Protein AF-K9H1N1-F1 (afdb_monomer_lite)

Radius of gyration: 25.7 Å; chains: 1; bounding box: 72×31×71 Å

Organism: NCBI:txid1238182

Structure (mmCIF, N/CA/C/O backbone):
data_AF-K9H1N1-F1
#
_entry.id   AF-K9H1N1-F1
#
loop_
_atom_site.group_PDB
_atom_site.id
_atom_site.type_symbol
_atom_site.label_atom_id
_atom_site.label_alt_id
_atom_site.label_comp_id
_atom_site.label_asym_id
_atom_site.label_entity_id
_atom_site.label_seq_id
_atom_site.pdbx_PDB_ins_code
_atom_site.Cartn_x
_atom_site.Cartn_y
_atom_site.Cartn_z
_atom_site.occupancy
_atom_site.B_iso_or_equiv
_atom_site.auth_seq_id
_atom_site.auth_comp_id
_atom_site.auth_asym_id
_atom_site.auth_atom_id
_atom_site.pdbx_PDB_model_num
ATOM 1 N N . MET A 1 1 ? 52.546 -8.420 -27.599 1.00 40.28 1 MET A N 1
ATOM 2 C CA . MET A 1 1 ? 53.844 -8.562 -26.906 1.00 40.28 1 MET A CA 1
ATOM 3 C C . MET A 1 1 ? 53.788 -7.736 -25.622 1.00 40.28 1 MET A C 1
ATOM 5 O O . MET A 1 1 ? 53.403 -6.580 -25.682 1.00 40.28 1 MET A O 1
ATOM 9 N N . THR A 1 2 ? 54.044 -8.402 -24.493 1.00 49.50 2 THR A N 1
ATOM 10 C CA . THR A 1 2 ? 54.150 -7.969 -23.073 1.00 49.50 2 THR A CA 1
ATOM 11 C C . THR A 1 2 ? 55.017 -6.708 -22.845 1.00 49.50 2 THR A C 1
ATOM 13 O O . THR A 1 2 ? 55.844 -6.460 -23.721 1.00 49.50 2 THR A O 1
ATOM 16 N N . PRO A 1 3 ? 54.938 -5.958 -21.701 1.00 57.91 3 PRO A N 1
ATOM 17 C CA . PRO A 1 3 ? 55.010 -6.537 -20.343 1.00 57.91 3 PRO A CA 1
ATOM 18 C C . PRO A 1 3 ? 54.302 -5.853 -19.132 1.00 57.91 3 PRO A C 1
ATOM 20 O O . PRO A 1 3 ? 54.060 -4.656 -19.097 1.00 57.91 3 PRO A O 1
ATOM 23 N N . PHE A 1 4 ? 54.056 -6.702 -18.116 1.00 53.97 4 PHE A N 1
ATOM 24 C CA . PHE A 1 4 ? 54.303 -6.566 -16.660 1.00 53.97 4 PHE A CA 1
ATOM 25 C C . PHE A 1 4 ? 53.751 -5.355 -15.865 1.00 53.97 4 PHE A C 1
ATOM 27 O O . PHE A 1 4 ? 54.141 -4.215 -16.066 1.00 53.97 4 PHE A O 1
ATOM 34 N N . LEU A 1 5 ? 52.821 -5.575 -14.922 1.00 54.62 5 LEU A N 1
ATOM 35 C CA . LEU A 1 5 ? 53.050 -5.903 -13.491 1.00 54.62 5 LEU A CA 1
ATOM 36 C C . LEU A 1 5 ? 53.795 -4.820 -12.686 1.00 54.62 5 LEU A C 1
ATOM 38 O O . LEU A 1 5 ? 55.020 -4.762 -12.715 1.00 54.62 5 LEU A O 1
ATOM 42 N N . ARG A 1 6 ? 53.068 -4.098 -11.820 1.00 56.97 6 ARG A N 1
ATOM 43 C CA . ARG A 1 6 ? 53.575 -3.678 -10.500 1.00 56.97 6 ARG A CA 1
ATOM 44 C C . ARG A 1 6 ? 52.429 -3.438 -9.512 1.00 56.97 6 ARG A C 1
ATOM 46 O O . ARG A 1 6 ? 51.691 -2.465 -9.597 1.00 56.97 6 ARG A O 1
ATOM 53 N N . ARG A 1 7 ? 52.300 -4.384 -8.578 1.00 55.34 7 ARG A N 1
ATOM 54 C CA . ARG A 1 7 ? 51.540 -4.276 -7.327 1.00 55.34 7 ARG A CA 1
ATOM 55 C C . ARG A 1 7 ? 52.170 -3.190 -6.449 1.00 55.34 7 ARG A C 1
ATOM 57 O O . ARG A 1 7 ? 53.384 -3.212 -6.266 1.00 55.34 7 ARG A O 1
ATOM 64 N N . LEU A 1 8 ? 51.353 -2.341 -5.830 1.00 65.00 8 LEU A N 1
ATOM 65 C CA . LEU A 1 8 ? 51.726 -1.608 -4.619 1.00 65.00 8 LEU A CA 1
ATOM 66 C C . LEU A 1 8 ? 50.719 -1.954 -3.521 1.00 65.00 8 LEU A C 1
ATOM 68 O O . LEU A 1 8 ? 49.631 -1.390 -3.423 1.00 65.00 8 LEU A O 1
ATOM 72 N N . LEU A 1 9 ? 51.106 -2.957 -2.735 1.00 58.84 9 LEU A N 1
ATOM 73 C CA . LEU A 1 9 ? 50.546 -3.265 -1.426 1.00 58.84 9 LEU A CA 1
ATOM 74 C C . LEU A 1 9 ? 50.708 -2.028 -0.542 1.00 58.84 9 LEU A C 1
ATOM 76 O O . LEU A 1 9 ? 51.829 -1.570 -0.331 1.00 58.84 9 LEU A O 1
ATOM 80 N N . HIS A 1 10 ? 49.596 -1.484 -0.059 1.00 51.88 10 HIS A N 1
ATOM 81 C CA . HIS A 1 10 ? 49.618 -0.426 0.942 1.00 51.88 10 HIS A CA 1
ATOM 82 C C . HIS A 1 10 ? 49.584 -1.069 2.337 1.00 51.88 10 HIS A C 1
ATOM 84 O O . HIS A 1 10 ? 48.811 -2.009 2.548 1.00 51.88 10 HIS A O 1
ATOM 90 N N . PRO A 1 11 ? 50.431 -0.614 3.274 1.00 54.16 11 PRO A N 1
ATOM 91 C CA . PRO A 1 11 ? 50.476 -1.137 4.632 1.00 54.16 11 PRO A CA 1
ATOM 92 C C . PRO A 1 11 ? 49.216 -0.741 5.411 1.00 54.16 11 PRO A C 1
ATOM 94 O O . PRO A 1 11 ? 48.815 0.420 5.420 1.00 54.16 11 PRO A O 1
ATOM 97 N N . VAL A 1 12 ? 48.618 -1.727 6.079 1.00 53.66 12 VAL A N 1
ATOM 98 C CA . VAL A 1 12 ? 47.544 -1.563 7.064 1.00 53.66 12 VAL A CA 1
ATOM 99 C C . VAL A 1 12 ? 48.170 -1.067 8.373 1.00 53.66 12 VAL A C 1
ATOM 101 O O . VAL A 1 12 ? 48.985 -1.796 8.947 1.00 53.66 12 VAL A O 1
ATOM 104 N N . PRO A 1 13 ? 47.828 0.128 8.885 1.00 60.12 13 PRO A N 1
ATOM 105 C CA . PRO A 1 13 ? 48.221 0.515 10.230 1.00 60.12 13 PRO A CA 1
ATOM 106 C C . PRO A 1 13 ? 47.310 -0.178 11.251 1.00 60.12 13 PRO A C 1
ATOM 108 O O . PRO A 1 13 ? 46.146 0.178 11.427 1.00 60.12 13 PRO A O 1
ATOM 111 N N . ALA A 1 14 ? 47.863 -1.183 11.929 1.00 54.75 14 ALA A N 1
ATOM 112 C CA . ALA A 1 14 ? 47.310 -1.744 13.151 1.00 54.75 14 ALA A CA 1
ATOM 113 C C . ALA A 1 14 ? 47.538 -0.750 14.303 1.00 54.75 14 ALA A C 1
ATOM 115 O O . ALA A 1 14 ? 48.644 -0.646 14.829 1.00 54.75 14 ALA A O 1
ATOM 116 N N . ALA A 1 15 ? 46.497 -0.009 14.683 1.00 53.25 15 ALA A N 1
ATOM 117 C CA . ALA A 1 15 ? 46.495 0.806 15.892 1.00 53.25 15 ALA A CA 1
ATOM 118 C C . ALA A 1 15 ? 45.766 0.043 17.006 1.00 53.25 15 ALA A C 1
ATOM 120 O O . ALA A 1 15 ? 44.540 0.035 17.089 1.00 53.25 15 ALA A O 1
ATOM 121 N N . ALA A 1 16 ? 46.552 -0.630 17.842 1.00 52.62 16 ALA A N 1
ATOM 122 C CA . ALA A 1 16 ? 46.142 -1.121 19.148 1.00 52.62 16 ALA A CA 1
ATOM 123 C C . ALA A 1 16 ? 46.386 -0.017 20.186 1.00 52.62 16 ALA A C 1
ATOM 125 O O . ALA A 1 16 ? 47.517 0.443 20.305 1.00 52.62 16 ALA A O 1
ATOM 126 N N . ALA A 1 17 ? 45.348 0.394 20.916 1.00 52.66 17 ALA A N 1
ATOM 127 C CA . ALA A 1 17 ? 45.393 1.161 22.170 1.00 52.66 17 ALA A CA 1
ATOM 128 C C . ALA A 1 17 ? 43.937 1.504 22.541 1.00 52.66 17 ALA A C 1
ATOM 130 O O . ALA A 1 17 ? 43.168 1.878 21.668 1.00 52.66 17 ALA A O 1
ATOM 131 N N . THR A 1 18 ? 43.427 1.420 23.762 1.00 54.38 18 THR A N 1
ATOM 132 C CA . THR A 1 18 ? 43.962 1.073 25.080 1.00 54.38 18 THR A CA 1
ATOM 133 C C . THR A 1 18 ? 42.722 0.942 25.964 1.00 54.38 18 THR A C 1
ATOM 135 O O . THR A 1 18 ? 41.847 1.806 25.933 1.00 54.38 18 THR A O 1
ATOM 138 N N . VAL A 1 19 ? 42.639 -0.132 26.744 1.00 53.28 19 VAL A N 1
ATOM 139 C CA . VAL A 1 19 ? 41.635 -0.301 27.798 1.00 53.28 19 VAL A CA 1
ATOM 140 C C . VAL A 1 19 ? 42.008 0.634 28.948 1.00 53.28 19 VAL A C 1
ATOM 142 O O . VAL A 1 19 ? 43.059 0.462 29.557 1.00 53.28 19 VAL A O 1
ATOM 145 N N . ALA A 1 20 ? 41.155 1.610 29.249 1.00 50.22 20 ALA A N 1
ATOM 146 C CA . ALA A 1 20 ? 41.233 2.408 30.470 1.00 50.22 20 ALA A CA 1
ATOM 147 C C . ALA A 1 20 ? 39.811 2.710 30.968 1.00 50.22 20 ALA A C 1
ATOM 149 O O . ALA A 1 20 ? 39.262 3.786 30.746 1.00 50.22 20 ALA A O 1
ATOM 150 N N . ALA A 1 21 ? 39.195 1.722 31.619 1.00 48.12 21 ALA A N 1
ATOM 151 C CA . ALA A 1 21 ? 37.970 1.918 32.383 1.00 48.12 21 ALA A CA 1
ATOM 152 C C . ALA A 1 21 ? 38.341 2.542 33.737 1.00 48.12 21 ALA A C 1
ATOM 154 O O . ALA A 1 21 ? 38.767 1.850 34.661 1.00 48.12 21 ALA A O 1
ATOM 155 N N . VAL A 1 22 ? 38.225 3.866 33.833 1.00 54.84 22 VAL A N 1
ATOM 156 C CA . VAL A 1 22 ? 38.348 4.593 35.098 1.00 54.84 22 VAL A CA 1
ATOM 157 C C . VAL A 1 22 ? 37.018 4.484 35.839 1.00 54.84 22 VAL A C 1
ATOM 159 O O . VAL A 1 22 ? 36.023 5.100 35.466 1.00 54.84 22 VAL A O 1
ATOM 162 N N . LEU A 1 23 ? 37.020 3.683 36.903 1.00 50.44 23 LEU A N 1
ATOM 163 C CA . LEU A 1 23 ? 36.036 3.724 37.979 1.00 50.44 23 LEU A CA 1
ATOM 164 C C . LEU A 1 23 ? 36.160 5.070 38.706 1.00 50.44 23 LEU A C 1
ATOM 166 O O . LEU A 1 23 ? 37.084 5.266 39.493 1.00 50.44 23 LEU A O 1
ATOM 170 N N . ALA A 1 24 ? 35.226 5.983 38.455 1.00 51.28 24 ALA A N 1
ATOM 171 C CA . ALA A 1 24 ? 35.028 7.176 39.269 1.00 51.28 24 ALA A CA 1
ATOM 172 C C . ALA A 1 24 ? 33.676 7.072 39.982 1.00 51.28 24 ALA A C 1
ATOM 174 O O . ALA A 1 24 ? 32.618 7.360 39.428 1.00 51.28 24 ALA A O 1
ATOM 175 N N . LEU A 1 25 ? 33.748 6.615 41.230 1.00 51.41 25 LEU A N 1
ATOM 176 C CA . LEU A 1 25 ? 32.696 6.712 42.231 1.00 51.41 25 LEU A CA 1
ATOM 177 C C . LEU A 1 25 ? 32.596 8.189 42.649 1.00 51.41 25 LEU A C 1
ATOM 179 O O . LEU A 1 25 ? 33.538 8.731 43.226 1.00 51.41 25 LEU A O 1
ATOM 183 N N . GLY A 1 26 ? 31.479 8.847 42.347 1.00 44.75 26 GLY A N 1
ATOM 184 C CA . GLY A 1 26 ? 31.242 10.243 42.713 1.00 44.75 26 GLY A CA 1
ATOM 185 C C . GLY A 1 26 ? 29.751 10.524 42.825 1.00 44.75 26 GLY A C 1
ATOM 186 O O . GLY A 1 26 ? 29.032 10.512 41.833 1.00 44.75 26 GLY A O 1
ATOM 187 N N . ALA A 1 27 ? 29.296 10.726 44.058 1.00 50.91 27 ALA A N 1
ATOM 188 C CA . ALA A 1 27 ? 27.917 10.987 44.431 1.00 50.91 27 ALA A CA 1
ATOM 189 C C . ALA A 1 27 ? 27.392 12.318 43.863 1.00 50.91 27 ALA A C 1
ATOM 191 O O . ALA A 1 27 ? 27.994 13.367 44.084 1.00 50.91 27 ALA A O 1
ATOM 192 N N . ALA A 1 28 ? 26.224 12.277 43.219 1.00 45.12 28 ALA A N 1
ATOM 193 C CA . ALA A 1 28 ? 25.400 13.450 42.944 1.00 45.12 28 ALA A CA 1
ATOM 194 C C . ALA A 1 28 ? 23.916 13.048 42.861 1.00 45.12 28 ALA A C 1
ATOM 196 O O . ALA A 1 28 ? 23.510 12.413 41.899 1.00 45.12 28 ALA A O 1
ATOM 197 N N . GLY A 1 29 ? 23.150 13.436 43.891 1.00 39.31 29 GLY A N 1
ATOM 198 C CA . GLY A 1 29 ? 21.724 13.798 43.853 1.00 39.31 29 GLY A CA 1
ATOM 199 C C . GLY A 1 29 ? 20.677 12.731 43.480 1.00 39.31 29 GLY A C 1
ATOM 200 O O . GLY A 1 29 ? 20.756 12.139 42.408 1.00 39.31 29 GLY A O 1
ATOM 201 N N . PRO A 1 30 ? 19.602 12.551 44.277 1.00 43.75 30 PRO A N 1
ATOM 202 C CA . PRO A 1 30 ? 18.409 11.879 43.787 1.00 43.75 30 PRO A CA 1
ATOM 203 C C . PRO A 1 30 ? 17.726 12.819 42.789 1.00 43.75 30 PRO A C 1
ATOM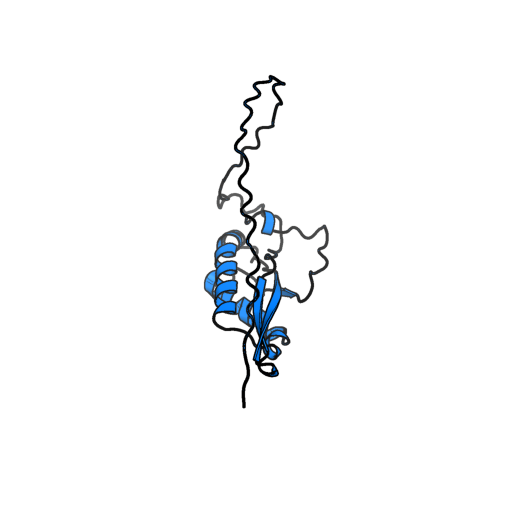 205 O O . PRO A 1 30 ? 17.005 13.742 43.163 1.00 43.75 30 PRO A O 1
ATOM 208 N N . VAL A 1 31 ? 17.986 12.618 41.501 1.00 43.75 31 VAL A N 1
ATOM 209 C CA . VAL A 1 31 ? 17.123 13.160 40.458 1.00 43.75 31 VAL A CA 1
ATOM 210 C C . VAL A 1 31 ? 15.887 12.274 40.436 1.00 43.75 31 VAL A C 1
ATOM 212 O O . VAL A 1 31 ? 15.959 11.097 40.089 1.00 43.75 31 VAL A O 1
ATOM 215 N N . ALA A 1 32 ? 14.759 12.851 40.843 1.00 49.00 32 ALA A N 1
ATOM 216 C CA . ALA A 1 32 ? 13.437 12.340 40.535 1.00 49.00 32 ALA A CA 1
ATOM 217 C C . ALA A 1 32 ? 13.292 12.284 39.005 1.00 49.00 32 ALA A C 1
ATOM 219 O O . ALA A 1 32 ? 12.932 13.270 38.364 1.00 49.00 32 ALA A O 1
ATOM 220 N N . ALA A 1 33 ? 13.642 11.144 38.416 1.00 40.38 33 ALA A N 1
ATOM 221 C CA . ALA A 1 33 ? 13.239 10.796 37.068 1.00 40.38 33 ALA A CA 1
ATOM 222 C C . ALA A 1 33 ? 11.870 10.133 37.189 1.00 40.38 33 ALA A C 1
ATOM 224 O O . ALA A 1 33 ? 11.722 9.093 37.828 1.00 40.38 33 ALA A O 1
ATOM 225 N N . ALA A 1 34 ? 10.881 10.837 36.649 1.00 36.78 34 ALA A N 1
ATOM 226 C CA . ALA A 1 34 ? 9.480 10.489 36.659 1.00 36.78 34 ALA A CA 1
ATOM 227 C C . ALA A 1 34 ? 9.237 9.032 36.252 1.00 36.78 34 ALA A C 1
ATOM 229 O O . ALA A 1 34 ? 9.855 8.506 35.324 1.00 36.78 34 ALA A O 1
ATOM 230 N N . GLU A 1 35 ? 8.284 8.428 36.952 1.00 38.12 35 GLU A N 1
ATOM 231 C CA . GLU A 1 35 ? 7.619 7.181 36.612 1.00 38.12 35 GLU A CA 1
ATOM 232 C C . GLU A 1 35 ? 6.999 7.301 35.211 1.00 38.12 35 GLU A C 1
ATOM 234 O O . GLU A 1 35 ? 5.862 7.723 35.033 1.00 38.12 35 GLU A O 1
ATOM 239 N N . GLY A 1 36 ? 7.774 6.958 34.187 1.00 32.75 36 GLY A N 1
ATOM 240 C CA . GLY A 1 36 ? 7.278 6.685 32.846 1.00 32.75 36 GLY A CA 1
ATOM 241 C C . GLY A 1 36 ? 6.998 5.198 32.733 1.00 32.75 36 GLY A C 1
ATOM 242 O O . GLY A 1 36 ? 7.758 4.477 32.091 1.00 32.75 36 GLY A O 1
ATOM 243 N N . GLY A 1 37 ? 5.957 4.732 33.424 1.00 33.16 37 GLY A N 1
ATOM 244 C CA . GLY A 1 37 ? 5.437 3.380 33.274 1.00 33.16 37 GLY A CA 1
ATOM 245 C C . GLY A 1 37 ? 4.992 3.171 31.832 1.00 33.16 37 GLY A C 1
ATOM 246 O O . GLY A 1 37 ? 3.888 3.554 31.456 1.00 33.16 37 GLY A O 1
ATOM 247 N N . GLY A 1 38 ? 5.870 2.581 31.022 1.00 34.72 38 GLY A N 1
ATOM 248 C CA . GLY A 1 38 ? 5.528 2.028 29.721 1.00 34.72 38 GLY A CA 1
ATOM 249 C C . GLY A 1 38 ? 4.606 0.839 29.934 1.00 34.72 38 GLY A C 1
ATOM 250 O O . GLY A 1 38 ? 5.057 -0.300 30.024 1.00 34.72 38 GLY A O 1
ATOM 251 N N . SER A 1 39 ? 3.315 1.122 30.078 1.00 36.19 39 SER A N 1
ATOM 252 C CA . SER A 1 39 ? 2.272 0.119 29.961 1.00 36.19 39 SER A CA 1
ATOM 253 C C . SER A 1 39 ? 2.286 -0.371 28.517 1.00 36.19 39 SER A C 1
ATOM 255 O O . SER A 1 39 ? 1.774 0.300 27.626 1.00 36.19 39 SER A O 1
ATOM 257 N N . SER A 1 40 ? 2.878 -1.542 28.276 1.00 43.19 40 SER A N 1
ATOM 258 C CA . SER A 1 40 ? 2.569 -2.358 27.101 1.00 43.19 40 SER A CA 1
ATOM 259 C C . SER A 1 40 ? 1.180 -2.981 27.306 1.00 43.19 40 SER A C 1
ATOM 261 O O . SER A 1 40 ? 1.030 -4.193 27.464 1.00 43.19 40 SER A O 1
ATOM 263 N N . GLY A 1 41 ? 0.164 -2.132 27.430 1.00 43.03 41 GLY A N 1
ATOM 264 C CA . GLY A 1 41 ? -1.229 -2.542 27.431 1.00 43.03 41 GLY A CA 1
ATOM 265 C C . GLY A 1 41 ? -1.677 -2.577 25.984 1.00 43.03 41 GLY A C 1
ATOM 266 O O . GLY A 1 41 ? -1.966 -1.527 25.421 1.00 43.03 41 GLY A O 1
ATOM 267 N N . GLY A 1 42 ? -1.693 -3.763 25.373 1.00 49.16 42 GLY A N 1
ATOM 268 C CA . GLY A 1 42 ? -2.430 -3.943 24.126 1.00 49.16 42 GLY A CA 1
ATOM 269 C C . GLY A 1 42 ? -3.847 -3.418 24.342 1.00 49.16 42 GLY A C 1
ATOM 270 O O . GLY A 1 42 ? -4.460 -3.759 25.353 1.00 49.16 42 GLY A O 1
ATOM 271 N N . MET A 1 43 ? -4.310 -2.535 23.456 1.00 54.94 43 MET A N 1
ATOM 272 C CA . MET A 1 43 ? -5.623 -1.907 23.584 1.00 54.94 43 MET A CA 1
ATOM 273 C C . MET A 1 43 ? -6.691 -2.974 23.792 1.00 54.94 43 MET A C 1
ATOM 275 O O . MET A 1 43 ? -6.860 -3.865 22.959 1.00 54.94 43 MET A O 1
ATOM 279 N N . ASP A 1 44 ? -7.394 -2.898 24.919 1.00 55.47 44 ASP A N 1
ATOM 280 C CA . ASP A 1 44 ? -8.521 -3.781 25.156 1.00 55.47 44 ASP A CA 1
ATOM 281 C C . ASP A 1 44 ? -9.615 -3.409 24.148 1.00 55.47 44 ASP A C 1
ATOM 283 O O . ASP A 1 44 ? -9.858 -2.229 23.879 1.00 55.47 44 ASP A O 1
ATOM 287 N N . ARG A 1 45 ? -10.291 -4.401 23.556 1.00 55.34 45 ARG A N 1
ATOM 288 C CA . ARG A 1 45 ? -11.281 -4.155 22.482 1.00 55.34 45 ARG A CA 1
ATOM 289 C C . ARG A 1 45 ? -12.434 -3.230 22.920 1.00 55.34 45 ARG A C 1
ATOM 291 O O . ARG A 1 45 ? -13.191 -2.764 22.073 1.00 55.34 45 ARG A O 1
ATOM 298 N N . GLY A 1 46 ? -12.579 -2.988 24.226 1.00 51.59 46 GLY A N 1
ATOM 299 C CA . GLY A 1 46 ? -13.566 -2.092 24.828 1.00 51.59 46 GLY A CA 1
ATOM 300 C C . GLY A 1 46 ? -13.237 -0.593 24.755 1.00 51.59 46 GLY A C 1
ATOM 301 O O . GLY A 1 46 ? -14.172 0.200 24.702 1.00 51.59 46 GLY A O 1
ATOM 302 N N . ASP A 1 47 ? -11.963 -0.192 24.664 1.00 53.53 47 ASP A N 1
ATOM 303 C CA . ASP A 1 47 ? -11.538 1.230 24.699 1.00 53.53 47 ASP A CA 1
ATOM 304 C C . ASP A 1 47 ? -11.555 1.907 23.309 1.00 53.53 47 ASP A C 1
ATOM 306 O O . ASP A 1 47 ? -11.092 3.024 23.089 1.00 53.53 47 ASP A O 1
ATOM 310 N N . VAL A 1 48 ? -12.113 1.205 22.328 1.00 51.22 48 VAL A N 1
ATOM 311 C CA . VAL A 1 48 ? -11.982 1.483 20.895 1.00 51.22 48 VAL A CA 1
ATOM 312 C C . VAL A 1 48 ? -12.911 2.588 20.411 1.00 51.22 48 VAL A C 1
ATOM 314 O O . VAL A 1 48 ? -12.601 3.285 19.440 1.00 51.22 48 VAL A O 1
ATOM 317 N N . ALA A 1 49 ? -14.064 2.755 21.061 1.00 51.59 49 ALA A N 1
ATOM 318 C CA . ALA A 1 49 ? -15.046 3.767 20.671 1.00 51.59 49 ALA A CA 1
ATOM 319 C C . ALA A 1 49 ? -14.458 5.193 20.703 1.00 51.59 49 ALA A C 1
ATOM 321 O O . ALA A 1 49 ? -15.001 6.099 20.073 1.00 51.59 49 ALA A O 1
ATOM 322 N N . GLU A 1 50 ? -13.321 5.373 21.382 1.00 58.25 50 GLU A N 1
ATOM 323 C CA . GLU A 1 50 ? -12.603 6.634 21.527 1.00 58.25 50 GLU A CA 1
ATOM 324 C C . GLU A 1 50 ? -11.387 6.777 20.591 1.00 58.25 50 GLU A C 1
ATOM 326 O O . GLU A 1 50 ? -10.647 7.754 20.697 1.00 58.25 50 GLU A O 1
ATOM 331 N N . LEU A 1 51 ? -11.174 5.852 19.638 1.00 59.12 51 LEU A N 1
ATOM 332 C CA . LEU A 1 51 ? -10.117 5.965 18.623 1.00 59.12 51 LEU A CA 1
ATOM 333 C C . LEU A 1 51 ? -10.356 7.187 17.722 1.00 59.12 51 LEU A C 1
ATOM 335 O O . LEU A 1 51 ? -10.998 7.124 16.660 1.00 59.12 51 LEU A O 1
ATOM 339 N N . ALA A 1 52 ? -9.816 8.319 18.169 1.00 55.97 52 ALA A N 1
ATOM 340 C CA . ALA A 1 52 ? -9.776 9.567 17.442 1.00 55.97 52 ALA A CA 1
ATOM 341 C C . ALA A 1 52 ? -8.808 9.407 16.266 1.00 55.97 52 ALA A C 1
ATOM 343 O O . ALA A 1 52 ? -7.612 9.187 16.435 1.00 55.97 52 ALA A O 1
ATOM 344 N N . GLY A 1 53 ? -9.352 9.494 15.058 1.00 64.19 53 GLY A N 1
ATOM 345 C CA . GLY A 1 53 ? -8.586 9.491 13.824 1.00 64.19 53 GLY A CA 1
ATOM 346 C C . GLY A 1 53 ? -9.333 8.847 12.667 1.00 64.19 53 GLY A C 1
ATOM 347 O O . GLY A 1 53 ? -10.199 7.986 12.857 1.00 64.19 53 GLY A O 1
ATOM 348 N N . GLN A 1 54 ? -9.039 9.347 11.470 1.00 79.56 54 GLN A N 1
ATOM 349 C CA . GLN A 1 54 ? -9.745 8.989 10.234 1.00 79.56 54 GLN A CA 1
ATOM 350 C C . GLN A 1 54 ? -8.911 8.097 9.317 1.00 79.56 54 GLN A C 1
ATOM 352 O O . GLN A 1 54 ? -9.454 7.432 8.445 1.00 79.56 54 GLN A O 1
ATOM 357 N N . TYR A 1 55 ? -7.592 8.086 9.498 1.00 85.81 55 TYR A N 1
ATOM 358 C CA . TYR A 1 55 ? -6.690 7.344 8.634 1.00 85.81 55 TYR A CA 1
ATOM 359 C C . TYR A 1 55 ? -5.425 6.916 9.375 1.00 85.81 55 TYR A C 1
ATOM 361 O O . TYR A 1 55 ? -5.050 7.478 10.411 1.00 85.81 55 TYR A O 1
ATOM 369 N N . ILE A 1 56 ? -4.753 5.929 8.795 1.00 87.81 56 ILE A N 1
ATOM 370 C CA . ILE A 1 56 ? -3.448 5.422 9.193 1.00 87.81 56 ILE A CA 1
ATOM 371 C C . ILE A 1 56 ? -2.491 5.750 8.047 1.00 87.81 56 ILE A C 1
ATOM 373 O O . ILE A 1 56 ? -2.646 5.252 6.933 1.00 87.81 56 ILE A O 1
ATOM 377 N N . LEU A 1 57 ? -1.524 6.632 8.300 1.00 89.69 57 LEU A N 1
ATOM 378 C CA . LEU A 1 57 ? -0.426 6.866 7.366 1.00 89.69 57 LEU A CA 1
ATOM 379 C C . LEU A 1 57 ? 0.665 5.840 7.653 1.00 89.69 57 LEU A C 1
ATOM 381 O O . LEU A 1 57 ? 1.181 5.817 8.772 1.00 89.69 57 LEU A O 1
ATOM 385 N N . LEU A 1 58 ? 0.995 5.023 6.657 1.00 90.25 58 LEU A N 1
ATOM 386 C CA . LEU A 1 58 ? 2.107 4.086 6.749 1.00 90.25 58 LEU A CA 1
ATOM 387 C C . LEU A 1 58 ? 3.437 4.835 6.632 1.00 90.25 58 LEU A C 1
ATOM 389 O O . LEU A 1 58 ? 3.526 5.868 5.959 1.00 90.25 58 LEU A O 1
ATOM 393 N N . ASP A 1 59 ? 4.475 4.284 7.257 1.00 88.50 59 ASP A N 1
ATOM 394 C CA . ASP A 1 59 ? 5.838 4.742 7.011 1.00 88.50 59 ASP A CA 1
ATOM 395 C C . ASP A 1 59 ? 6.199 4.571 5.524 1.00 88.50 59 ASP A C 1
ATOM 397 O O . ASP A 1 59 ? 5.677 3.668 4.860 1.00 88.50 59 ASP A O 1
ATOM 401 N N . PRO A 1 60 ? 7.080 5.428 4.968 1.00 90.56 60 PRO A N 1
ATOM 402 C CA . PRO A 1 60 ? 7.445 5.346 3.561 1.00 90.56 60 PRO A CA 1
ATOM 403 C C . PRO A 1 60 ? 7.988 3.961 3.187 1.00 90.56 60 PRO A C 1
ATOM 405 O O . PRO A 1 60 ? 9.015 3.520 3.708 1.00 90.56 60 PRO A O 1
ATOM 408 N N . LEU A 1 61 ? 7.322 3.299 2.241 1.00 91.06 61 LEU A N 1
ATOM 409 C CA . LEU A 1 61 ? 7.718 1.984 1.746 1.00 91.06 61 LEU A CA 1
ATOM 410 C C . LEU A 1 61 ? 8.731 2.151 0.612 1.00 91.06 61 LEU A C 1
ATOM 412 O O . LEU A 1 61 ? 8.428 2.756 -0.415 1.00 91.06 61 LEU A O 1
ATOM 416 N N . TRP A 1 62 ? 9.932 1.602 0.777 1.00 92.38 62 TRP A N 1
ATOM 417 C CA . TRP A 1 62 ? 10.962 1.613 -0.263 1.00 92.38 62 TRP A CA 1
ATOM 418 C C . TRP A 1 62 ? 10.855 0.362 -1.129 1.00 92.38 62 TRP A C 1
ATOM 420 O O . TRP A 1 62 ? 11.279 -0.718 -0.720 1.00 92.38 62 TRP A O 1
ATOM 430 N N . ILE A 1 63 ? 10.310 0.510 -2.335 1.00 93.06 63 ILE A N 1
ATOM 431 C CA . ILE A 1 63 ? 10.045 -0.613 -3.240 1.00 93.06 63 ILE A CA 1
ATOM 432 C C . ILE A 1 63 ? 11.043 -0.669 -4.403 1.00 93.06 63 ILE A C 1
ATOM 434 O O . ILE A 1 63 ? 11.442 0.379 -4.925 1.00 93.06 63 ILE A O 1
ATOM 438 N N . PRO A 1 64 ? 11.454 -1.868 -4.849 1.00 95.88 64 PRO A N 1
ATOM 439 C CA . PRO A 1 64 ? 12.262 -2.015 -6.051 1.00 95.88 64 PRO A CA 1
ATOM 440 C C . PRO A 1 64 ? 11.417 -1.765 -7.307 1.00 95.88 64 PRO A C 1
ATOM 442 O O . PRO A 1 64 ? 10.326 -2.308 -7.465 1.00 95.88 64 PRO A O 1
ATOM 445 N N . ILE A 1 65 ? 11.952 -0.971 -8.231 1.00 95.62 65 ILE A N 1
ATOM 446 C CA . ILE A 1 65 ? 11.331 -0.659 -9.517 1.00 95.62 65 ILE A CA 1
ATOM 447 C C . ILE A 1 65 ? 12.309 -0.994 -10.640 1.00 95.62 65 ILE A C 1
ATOM 449 O O . ILE A 1 65 ? 13.467 -0.562 -10.638 1.00 95.62 65 ILE A O 1
ATOM 453 N N . GLU A 1 66 ? 11.845 -1.771 -11.613 1.00 97.44 66 GLU A N 1
ATOM 454 C CA . GLU A 1 66 ? 12.644 -2.216 -12.746 1.00 97.44 66 GLU A CA 1
ATOM 455 C C . GLU A 1 66 ? 12.599 -1.214 -13.903 1.00 97.44 66 GLU A C 1
ATOM 457 O O . GLU A 1 66 ? 11.555 -0.905 -14.485 1.00 97.44 66 GLU A O 1
ATOM 462 N N . ASP A 1 67 ? 13.777 -0.730 -14.284 1.00 95.75 67 ASP A N 1
ATOM 463 C CA . ASP A 1 67 ? 14.003 -0.021 -15.533 1.00 95.75 67 ASP A CA 1
ATOM 464 C C . ASP A 1 67 ? 14.439 -1.032 -16.599 1.00 95.75 67 ASP A C 1
ATOM 466 O O . ASP A 1 67 ? 15.629 -1.319 -16.780 1.00 95.75 67 ASP A O 1
ATOM 470 N N . VAL A 1 68 ? 13.448 -1.586 -17.301 1.00 94.62 68 VAL A N 1
ATOM 471 C CA . VAL A 1 68 ? 13.646 -2.586 -18.361 1.00 94.62 68 VAL A CA 1
ATOM 472 C C . VAL A 1 68 ? 14.523 -2.035 -19.491 1.00 94.62 68 VAL A C 1
ATOM 474 O O . VAL A 1 68 ? 15.357 -2.761 -20.031 1.00 94.62 68 VAL A O 1
ATOM 477 N N . ALA A 1 69 ? 14.398 -0.743 -19.816 1.00 93.75 69 ALA A N 1
ATOM 478 C CA . ALA A 1 69 ? 1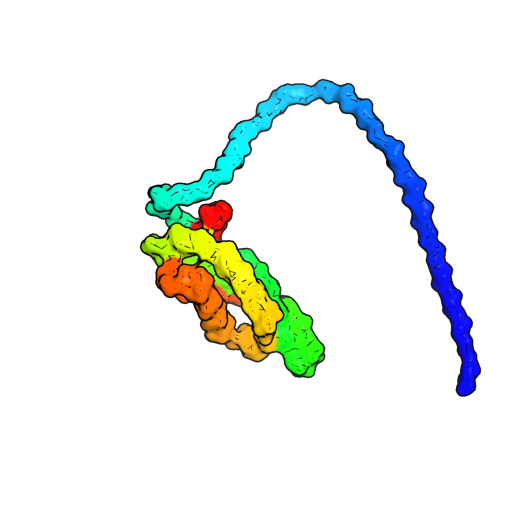5.166 -0.111 -20.888 1.00 93.75 69 ALA A CA 1
ATOM 479 C C . ALA A 1 69 ? 16.663 -0.039 -20.548 1.00 93.75 69 ALA A C 1
ATOM 481 O O . ALA A 1 69 ? 17.512 -0.307 -21.398 1.00 93.75 69 ALA A O 1
ATOM 482 N N . ASN A 1 70 ? 16.988 0.275 -19.291 1.00 95.12 70 ASN A N 1
ATOM 483 C CA . ASN A 1 70 ? 18.369 0.421 -18.833 1.00 95.12 70 ASN A CA 1
ATOM 484 C C . ASN A 1 70 ? 18.946 -0.837 -18.165 1.00 95.12 70 ASN A C 1
ATOM 486 O O . ASN A 1 70 ? 20.128 -0.837 -17.813 1.00 95.12 70 ASN A O 1
ATOM 490 N N . ARG A 1 71 ? 18.148 -1.904 -18.001 1.00 94.56 71 ARG A N 1
ATOM 491 C CA . ARG A 1 71 ? 18.498 -3.134 -17.263 1.00 94.56 71 ARG A CA 1
ATOM 492 C C . ARG A 1 71 ? 19.011 -2.834 -15.851 1.00 94.56 71 ARG A C 1
ATOM 494 O O . ARG A 1 71 ? 20.067 -3.316 -15.441 1.00 94.56 71 ARG A O 1
ATOM 501 N N . ARG A 1 72 ? 18.285 -1.980 -15.127 1.00 95.44 72 ARG A N 1
ATOM 502 C CA . ARG A 1 72 ? 18.621 -1.552 -13.759 1.00 95.44 72 ARG A CA 1
ATOM 503 C C . ARG A 1 72 ? 17.404 -1.644 -12.850 1.00 95.44 72 ARG A C 1
ATOM 505 O O . ARG A 1 72 ? 16.276 -1.539 -13.315 1.00 95.44 72 ARG A O 1
ATOM 512 N N . THR A 1 73 ? 17.656 -1.757 -11.553 1.00 95.50 73 THR A N 1
ATOM 513 C CA . THR A 1 73 ? 16.637 -1.633 -10.507 1.00 95.50 73 THR A CA 1
ATOM 514 C C . THR A 1 73 ? 16.968 -0.408 -9.666 1.00 95.50 73 THR A C 1
ATOM 516 O O . THR A 1 73 ? 18.121 -0.223 -9.273 1.00 95.50 73 THR A O 1
ATOM 519 N N . TYR A 1 74 ? 15.978 0.437 -9.406 1.00 94.00 74 TYR A N 1
ATOM 520 C CA . TYR A 1 74 ? 16.081 1.553 -8.466 1.00 94.00 74 TYR A CA 1
ATOM 521 C C . TYR A 1 74 ? 15.050 1.387 -7.349 1.00 94.00 74 TYR A C 1
ATOM 523 O O . TYR A 1 74 ? 14.132 0.587 -7.484 1.00 94.00 74 TYR A O 1
ATOM 531 N N . HIS A 1 75 ? 15.214 2.114 -6.245 1.00 92.56 75 HIS A N 1
ATOM 532 C CA . HIS A 1 75 ? 14.261 2.085 -5.135 1.00 92.56 75 HIS A CA 1
ATOM 533 C C . HIS A 1 75 ? 13.441 3.374 -5.143 1.00 92.56 75 HIS A C 1
ATOM 535 O O . HIS A 1 75 ? 14.016 4.464 -5.167 1.00 92.56 75 HIS A O 1
ATOM 541 N N . GLY A 1 76 ? 12.117 3.244 -5.176 1.00 89.81 76 GLY A N 1
ATOM 542 C CA . GLY A 1 76 ? 11.171 4.355 -5.076 1.00 89.81 76 GLY A CA 1
ATOM 543 C C . GLY A 1 76 ? 10.471 4.346 -3.722 1.00 89.81 76 GLY A C 1
ATOM 544 O O . GLY A 1 76 ? 10.194 3.274 -3.188 1.00 89.81 76 GLY A O 1
ATOM 545 N N . GLY A 1 77 ? 10.205 5.529 -3.171 1.00 89.94 77 GLY A N 1
ATOM 546 C CA . GLY A 1 77 ? 9.379 5.671 -1.976 1.00 89.94 77 GLY A CA 1
ATOM 547 C C . GLY A 1 77 ? 7.898 5.680 -2.348 1.00 89.94 77 GLY A C 1
ATOM 548 O O . GLY A 1 77 ? 7.504 6.399 -3.264 1.00 89.94 77 GLY A O 1
ATOM 549 N N . LEU A 1 78 ? 7.091 4.901 -1.637 1.00 90.38 78 LEU A N 1
ATOM 550 C CA . LEU A 1 78 ? 5.636 4.936 -1.700 1.00 90.38 78 LEU A CA 1
ATOM 551 C C . LEU A 1 78 ? 5.075 5.416 -0.368 1.00 90.38 78 LEU A C 1
ATOM 553 O O . LEU A 1 78 ? 5.428 4.896 0.691 1.00 90.38 78 LEU A O 1
ATOM 557 N N . LEU A 1 79 ? 4.174 6.390 -0.437 1.00 91.88 79 LEU A N 1
ATOM 558 C CA . LEU A 1 79 ? 3.415 6.865 0.710 1.00 91.88 79 LEU A CA 1
ATOM 559 C C . LEU A 1 79 ? 1.991 6.351 0.593 1.00 91.88 79 LEU A C 1
ATOM 561 O O . LEU A 1 79 ? 1.317 6.602 -0.408 1.00 91.88 79 LEU A O 1
ATOM 565 N N . VAL A 1 80 ? 1.549 5.635 1.620 1.00 92.00 80 VAL A N 1
ATOM 566 C CA . VAL A 1 80 ? 0.259 4.950 1.629 1.00 92.00 80 VAL A CA 1
ATOM 567 C C . VAL A 1 80 ? -0.548 5.427 2.824 1.00 92.00 80 VAL A C 1
ATOM 569 O O . VAL A 1 80 ? -0.080 5.405 3.963 1.00 92.00 80 VAL A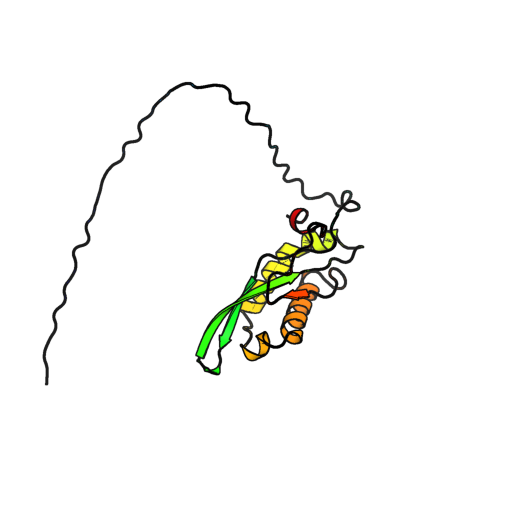 O 1
ATOM 572 N N . ARG A 1 81 ? -1.778 5.850 2.556 1.00 92.75 81 ARG A N 1
ATOM 573 C CA . ARG A 1 81 ? -2.790 6.147 3.564 1.00 92.75 81 ARG A CA 1
ATOM 574 C C . ARG A 1 81 ? -3.860 5.069 3.496 1.00 92.75 81 ARG A C 1
ATOM 576 O O . ARG A 1 81 ? -4.491 4.891 2.455 1.00 92.75 81 ARG A O 1
ATOM 583 N N . LEU A 1 82 ? -4.066 4.391 4.616 1.00 93.06 82 LEU A N 1
ATOM 584 C CA . LEU A 1 82 ? -5.170 3.466 4.819 1.00 93.06 82 LEU A CA 1
ATOM 585 C C . LEU A 1 82 ? -6.295 4.200 5.546 1.00 93.06 82 LEU A C 1
ATOM 587 O O . LEU A 1 82 ? -6.040 4.906 6.523 1.00 93.06 82 LEU A O 1
ATOM 591 N N . GLU A 1 83 ? -7.529 4.045 5.085 1.00 92.25 83 GLU A N 1
ATOM 592 C CA . GLU A 1 83 ? -8.717 4.615 5.726 1.00 92.25 83 GLU A CA 1
ATOM 593 C C . GLU A 1 83 ? -9.504 3.474 6.368 1.00 92.25 83 GLU A C 1
ATOM 595 O O . GLU A 1 83 ? -10.100 2.677 5.654 1.00 92.25 83 GLU A O 1
ATOM 600 N N . PRO A 1 84 ? -9.444 3.299 7.699 1.00 91.75 84 PRO A N 1
ATOM 601 C CA . PRO A 1 84 ? -10.187 2.237 8.358 1.00 91.75 84 PRO A CA 1
ATOM 602 C C . PRO A 1 84 ? -11.690 2.445 8.234 1.00 91.75 84 PRO A C 1
ATOM 604 O O . PRO A 1 84 ? -12.184 3.543 8.503 1.00 91.75 84 PRO A O 1
ATOM 607 N N . ASN A 1 85 ? -12.420 1.362 7.973 1.00 91.12 85 ASN A N 1
ATOM 608 C CA . ASN A 1 85 ? -13.863 1.353 8.143 1.00 91.12 85 ASN A CA 1
ATOM 609 C C . ASN A 1 85 ? -14.191 1.759 9.599 1.00 91.12 85 ASN A C 1
ATOM 611 O O . ASN A 1 85 ? -13.661 1.146 10.537 1.00 91.12 85 ASN A O 1
ATOM 615 N N . PRO A 1 86 ? -15.053 2.771 9.825 1.00 87.50 86 PRO A N 1
ATOM 616 C CA . PRO A 1 86 ? -15.394 3.248 11.163 1.00 87.50 86 PRO A CA 1
ATOM 617 C C . PRO A 1 86 ? -15.901 2.160 12.116 1.00 87.50 86 PRO A C 1
ATOM 619 O O . PRO A 1 86 ? -15.668 2.256 13.319 1.00 87.50 86 PRO A O 1
ATOM 622 N N . GLU A 1 87 ? -16.554 1.121 11.593 1.00 88.69 87 GLU A N 1
ATOM 623 C CA . GLU A 1 87 ? -17.081 -0.002 12.377 1.00 88.69 87 GLU A CA 1
ATOM 624 C C . GLU A 1 87 ? -16.010 -1.054 12.704 1.00 88.69 87 GLU A C 1
ATOM 626 O O . GLU A 1 87 ? -16.199 -1.876 13.599 1.00 88.69 87 GLU A O 1
ATOM 631 N N . ARG A 1 88 ? -14.867 -1.025 12.005 1.00 90.75 88 ARG A N 1
ATOM 632 C CA . ARG A 1 88 ? -13.787 -2.020 12.105 1.00 90.75 88 ARG A CA 1
ATOM 633 C C . ARG A 1 88 ? -12.421 -1.418 12.433 1.00 90.75 88 ARG A C 1
ATOM 635 O O . ARG A 1 88 ? -11.393 -2.033 12.159 1.00 90.75 88 ARG A O 1
ATOM 642 N N . LYS A 1 89 ? -12.381 -0.243 13.074 1.00 86.56 89 LYS A N 1
ATOM 643 C CA . LYS A 1 89 ? -11.122 0.440 13.439 1.00 86.56 89 LYS A CA 1
ATOM 644 C C . LYS A 1 89 ? -10.153 -0.430 14.253 1.00 86.56 89 LYS A C 1
ATOM 646 O O . LYS A 1 89 ? -8.947 -0.306 14.077 1.00 86.56 89 LYS A O 1
ATOM 651 N N . VAL A 1 90 ? -10.668 -1.314 15.112 1.00 86.44 90 VAL A N 1
ATOM 652 C CA . VAL A 1 90 ? -9.855 -2.273 15.893 1.00 86.44 90 VAL A CA 1
ATOM 653 C C . VAL A 1 90 ? -9.116 -3.223 14.982 1.00 86.44 90 VAL A C 1
ATOM 655 O O . VAL A 1 90 ? -7.898 -3.342 15.056 1.00 86.44 90 VAL A O 1
ATOM 658 N N . ASP A 1 91 ? -9.881 -3.893 14.124 1.00 90.62 91 ASP A N 1
ATOM 659 C CA . ASP A 1 91 ? -9.366 -4.898 13.210 1.00 90.62 91 ASP A CA 1
ATOM 660 C C . ASP A 1 91 ? -8.356 -4.251 12.267 1.00 90.62 91 ASP A C 1
ATOM 662 O O . ASP A 1 91 ? -7.293 -4.812 12.031 1.00 90.62 91 ASP A O 1
ATOM 666 N N . ALA A 1 92 ? -8.650 -3.029 11.816 1.00 91.56 92 ALA A N 1
ATOM 667 C CA . ALA A 1 92 ? -7.733 -2.222 11.034 1.00 91.56 92 ALA A CA 1
ATOM 668 C C . ALA A 1 92 ? -6.416 -1.973 11.774 1.00 91.56 92 ALA A C 1
ATOM 670 O O . ALA A 1 92 ? -5.372 -2.273 11.208 1.00 91.56 92 ALA A O 1
ATOM 671 N N . CYS A 1 93 ? -6.441 -1.490 13.025 1.00 89.56 93 CYS A N 1
ATOM 672 C CA . CYS A 1 93 ? -5.216 -1.276 13.804 1.00 89.56 93 CYS A CA 1
ATOM 673 C C . CYS A 1 93 ? -4.394 -2.564 13.962 1.00 89.56 93 CYS A C 1
ATOM 675 O O . CYS A 1 93 ? -3.187 -2.532 13.742 1.00 89.56 93 CYS A O 1
ATOM 677 N N . TYR A 1 94 ? -5.030 -3.691 14.302 1.00 90.69 94 TYR A N 1
ATOM 678 C CA . TYR A 1 94 ? -4.320 -4.965 14.458 1.00 90.69 94 TYR A CA 1
ATOM 679 C C . TYR A 1 94 ? -3.765 -5.513 13.143 1.00 90.69 94 TYR A C 1
ATOM 681 O O . TYR A 1 94 ? -2.739 -6.181 13.166 1.00 90.69 94 TYR A O 1
ATOM 689 N N . ALA A 1 95 ? -4.414 -5.230 12.013 1.00 94.38 95 ALA A N 1
ATOM 690 C CA . ALA A 1 95 ? -3.973 -5.695 10.704 1.00 94.38 95 ALA A CA 1
ATOM 691 C C . ALA A 1 95 ? -2.821 -4.863 10.115 1.00 94.38 95 ALA A C 1
ATOM 693 O O . ALA A 1 95 ? -2.183 -5.318 9.169 1.00 94.38 95 ALA A O 1
ATOM 694 N N . VAL A 1 96 ? -2.540 -3.652 10.625 1.00 94.12 96 VAL A N 1
ATOM 695 C CA . VAL A 1 96 ? -1.512 -2.767 10.037 1.00 94.12 96 VAL A CA 1
ATOM 696 C C . VAL A 1 96 ? -0.139 -3.438 9.917 1.00 94.12 96 VAL A C 1
ATOM 698 O O . VAL A 1 96 ? 0.425 -3.353 8.825 1.00 94.12 96 VAL A O 1
ATOM 701 N N . PRO A 1 97 ? 0.424 -4.087 10.959 1.00 92.56 97 PRO A N 1
ATOM 702 C CA . PRO A 1 97 ? 1.748 -4.698 10.851 1.00 92.56 97 PRO A CA 1
ATOM 703 C C . PRO A 1 97 ? 1.804 -5.766 9.752 1.00 92.56 97 PRO A C 1
ATOM 705 O O . PRO A 1 97 ? 2.694 -5.721 8.904 1.00 92.56 97 PRO A O 1
ATOM 708 N N . ASP A 1 98 ? 0.797 -6.642 9.698 1.00 95.12 98 ASP A N 1
ATOM 709 C CA . ASP A 1 98 ? 0.704 -7.710 8.696 1.00 95.12 98 ASP A CA 1
ATOM 710 C C . ASP A 1 98 ? 0.552 -7.139 7.276 1.00 95.12 98 ASP A C 1
ATOM 712 O O . ASP A 1 98 ? 1.199 -7.600 6.335 1.00 95.12 98 ASP A O 1
ATOM 716 N N . VAL A 1 99 ? -0.249 -6.079 7.116 1.00 95.88 99 VAL A N 1
ATOM 717 C CA . VAL A 1 99 ? -0.402 -5.359 5.843 1.00 95.88 99 VAL A CA 1
ATOM 718 C C . VAL A 1 99 ? 0.921 -4.737 5.393 1.00 95.88 99 VAL A C 1
ATOM 720 O O . VAL A 1 99 ? 1.271 -4.839 4.217 1.00 95.88 99 VAL A O 1
ATOM 723 N N . VAL A 1 100 ? 1.666 -4.087 6.294 1.00 94.69 100 VAL A N 1
ATOM 724 C CA . VAL A 1 100 ? 2.966 -3.473 5.973 1.00 94.69 100 VAL A CA 1
ATOM 725 C C . VAL A 1 100 ? 3.962 -4.537 5.520 1.00 94.69 100 VAL A C 1
ATOM 727 O O . VAL A 1 100 ? 4.572 -4.383 4.458 1.00 94.69 100 VAL A O 1
ATOM 730 N N . ASP A 1 101 ? 4.086 -5.630 6.273 1.00 95.25 101 ASP A N 1
ATOM 731 C CA . ASP A 1 101 ? 4.987 -6.733 5.938 1.00 95.25 101 ASP A CA 1
ATOM 732 C C . ASP A 1 101 ? 4.615 -7.363 4.591 1.00 95.25 101 ASP A C 1
ATOM 734 O O . ASP A 1 101 ? 5.478 -7.556 3.727 1.00 95.25 101 ASP A O 1
ATOM 738 N N . ALA A 1 102 ? 3.326 -7.609 4.355 1.00 97.19 102 ALA A N 1
ATOM 739 C CA . ALA A 1 102 ? 2.853 -8.169 3.098 1.00 97.19 102 ALA A CA 1
ATOM 740 C C . ALA A 1 102 ? 3.089 -7.238 1.908 1.00 97.19 102 ALA A C 1
ATOM 742 O O . ALA A 1 102 ? 3.474 -7.719 0.844 1.00 97.19 102 ALA A O 1
ATOM 743 N N . LEU A 1 103 ? 2.911 -5.922 2.062 1.00 96.25 103 LEU A N 1
ATOM 744 C CA . LEU A 1 103 ? 3.219 -4.952 1.008 1.00 96.25 103 LEU A CA 1
ATOM 745 C C . LEU A 1 103 ? 4.705 -4.991 0.645 1.00 96.25 103 LEU A C 1
ATOM 747 O O . LEU A 1 103 ? 5.047 -5.049 -0.537 1.00 96.25 103 LEU A O 1
ATOM 751 N N . VAL A 1 104 ? 5.593 -4.999 1.643 1.00 94.81 104 VAL A N 1
ATOM 752 C CA . VAL A 1 104 ? 7.040 -5.105 1.407 1.00 94.81 104 VAL A CA 1
ATOM 753 C C . VAL A 1 104 ? 7.357 -6.403 0.664 1.00 94.81 104 VAL A C 1
ATOM 755 O O . VAL A 1 104 ? 7.995 -6.367 -0.387 1.00 94.81 104 VAL A O 1
ATOM 758 N N . VAL A 1 105 ? 6.877 -7.544 1.156 1.00 96.62 105 VAL A N 1
ATOM 759 C CA . VAL A 1 105 ? 7.107 -8.853 0.525 1.00 96.62 105 VAL A CA 1
ATOM 760 C C . VAL A 1 105 ? 6.584 -8.869 -0.916 1.00 96.62 105 VAL A C 1
ATOM 762 O O . VAL A 1 105 ? 7.320 -9.250 -1.829 1.00 96.62 105 VAL A O 1
ATOM 765 N N . ASP A 1 106 ? 5.357 -8.403 -1.146 1.00 97.06 106 ASP A N 1
ATOM 766 C CA . ASP A 1 106 ? 4.706 -8.383 -2.457 1.00 97.06 106 ASP A CA 1
ATOM 767 C C . ASP A 1 106 ? 5.530 -7.589 -3.484 1.00 97.06 106 ASP A C 1
ATOM 769 O O . ASP A 1 106 ? 5.871 -8.117 -4.547 1.00 97.06 106 ASP A O 1
ATOM 773 N N . PHE A 1 107 ? 5.950 -6.364 -3.145 1.00 95.56 107 PHE A N 1
ATOM 774 C CA . PHE A 1 107 ? 6.749 -5.522 -4.042 1.00 95.56 107 PHE A CA 1
ATOM 775 C C . PHE A 1 107 ? 8.172 -6.041 -4.282 1.00 95.56 107 PHE A C 1
ATOM 777 O O . PHE A 1 107 ? 8.744 -5.787 -5.344 1.00 95.56 107 PHE A O 1
ATOM 784 N N . PHE A 1 108 ? 8.764 -6.765 -3.329 1.00 95.19 108 PHE A N 1
ATOM 785 C CA . PHE A 1 108 ? 10.084 -7.370 -3.518 1.00 95.19 108 PHE A CA 1
ATOM 786 C C . PHE A 1 108 ? 10.044 -8.639 -4.377 1.00 95.19 108 PHE A C 1
ATOM 788 O O . PHE A 1 108 ? 10.998 -8.887 -5.126 1.00 95.19 108 PHE A O 1
ATOM 795 N N . HIS A 1 109 ? 8.964 -9.421 -4.287 1.00 95.50 109 HIS A N 1
ATOM 796 C CA . HIS A 1 109 ? 8.782 -10.649 -5.062 1.00 95.50 109 HIS A CA 1
ATOM 797 C C . HIS A 1 109 ? 8.342 -10.385 -6.501 1.00 95.50 109 HIS A C 1
ATOM 799 O O . HIS A 1 109 ? 8.941 -10.938 -7.424 1.00 95.50 109 HIS A O 1
ATOM 805 N N . ASP A 1 110 ? 7.331 -9.543 -6.698 1.00 95.88 110 ASP A N 1
ATOM 806 C CA . ASP A 1 110 ? 6.830 -9.174 -8.020 1.00 95.88 110 ASP A CA 1
ATOM 807 C C . ASP A 1 110 ? 7.171 -7.713 -8.301 1.00 95.88 110 ASP A C 1
ATOM 809 O O . ASP A 1 110 ? 6.435 -6.793 -7.958 1.00 95.88 110 ASP A O 1
ATOM 813 N N . ARG A 1 111 ? 8.343 -7.453 -8.866 1.00 94.50 111 ARG A N 1
ATOM 814 C CA . ARG A 1 111 ? 8.817 -6.075 -9.003 1.00 94.50 111 ARG A CA 1
ATOM 815 C C . ARG A 1 111 ? 8.028 -5.346 -10.076 1.00 94.50 111 ARG A C 1
ATOM 817 O O . ARG A 1 111 ? 7.885 -5.832 -11.193 1.00 94.50 111 ARG A O 1
ATOM 824 N N . MET A 1 112 ? 7.590 -4.134 -9.762 1.00 94.44 112 MET A N 1
ATOM 825 C CA . MET A 1 112 ? 6.968 -3.285 -10.769 1.00 94.44 112 MET A CA 1
ATOM 826 C C . MET A 1 112 ? 8.011 -2.728 -11.726 1.00 94.44 112 MET A C 1
ATOM 828 O O . MET A 1 112 ? 9.106 -2.326 -11.336 1.00 94.44 112 MET A O 1
ATOM 832 N N . THR A 1 113 ? 7.627 -2.596 -12.981 1.00 95.88 113 THR A N 1
ATOM 833 C CA . THR A 1 113 ? 8.370 -1.823 -13.967 1.00 95.88 113 THR A CA 1
ATOM 834 C C . THR A 1 113 ? 8.145 -0.323 -13.775 1.00 95.88 113 THR A C 1
ATOM 836 O O . THR A 1 113 ? 7.149 0.136 -13.208 1.00 95.88 113 THR A O 1
ATOM 839 N N . ARG A 1 114 ? 9.058 0.490 -14.311 1.00 93.56 114 ARG A N 1
ATOM 840 C CA . ARG A 1 114 ? 8.928 1.954 -14.312 1.00 93.56 114 ARG A CA 1
ATOM 841 C C . ARG A 1 114 ? 7.625 2.444 -14.952 1.00 93.56 114 ARG A C 1
ATOM 843 O O . ARG A 1 114 ? 7.028 3.394 -14.453 1.00 93.56 114 ARG A O 1
ATOM 850 N N . SER A 1 115 ? 7.186 1.812 -16.041 1.00 93.56 115 SER A N 1
ATOM 851 C CA . SER A 1 115 ? 5.923 2.151 -16.707 1.00 93.56 115 SER A CA 1
ATOM 852 C C . SER A 1 115 ? 4.714 1.819 -15.839 1.00 93.56 115 SER A C 1
ATOM 854 O O . SER A 1 115 ? 3.738 2.556 -15.866 1.00 93.56 115 SER A O 1
ATOM 856 N N . GLU A 1 116 ? 4.765 0.744 -15.055 1.00 94.56 116 GLU A N 1
ATOM 857 C CA . GLU A 1 116 ? 3.700 0.377 -14.120 1.00 94.56 116 GLU A CA 1
ATOM 858 C C . GLU A 1 116 ? 3.609 1.339 -12.944 1.00 94.56 116 GLU A C 1
ATOM 860 O O . GLU A 1 116 ? 2.511 1.787 -12.619 1.00 94.56 116 GLU A O 1
ATOM 865 N N . HIS A 1 117 ? 4.755 1.708 -12.371 1.00 91.88 117 HIS A N 1
ATOM 866 C CA . HIS A 1 117 ? 4.837 2.662 -11.268 1.00 91.88 117 HIS A CA 1
ATOM 867 C C . HIS A 1 117 ? 4.266 4.040 -11.639 1.00 91.88 117 HIS A C 1
ATOM 869 O O . HIS A 1 117 ? 3.604 4.675 -10.831 1.00 91.88 117 HIS A O 1
ATOM 875 N N . GLN A 1 118 ? 4.456 4.477 -12.888 1.00 90.88 118 GLN A N 1
ATOM 876 C CA . GLN A 1 118 ? 3.934 5.752 -13.393 1.00 90.88 118 GLN A CA 1
ATOM 877 C C . GLN A 1 118 ? 2.426 5.740 -13.699 1.00 90.88 118 GLN A C 1
ATOM 879 O O . GLN A 1 118 ? 1.894 6.755 -14.147 1.00 90.88 118 GLN A O 1
ATOM 884 N N . ARG A 1 119 ? 1.725 4.613 -13.504 1.00 90.88 119 ARG A N 1
ATOM 885 C CA . ARG A 1 119 ? 0.268 4.510 -13.680 1.00 90.88 119 ARG A CA 1
ATOM 886 C C . ARG A 1 119 ? -0.405 4.539 -12.305 1.00 90.88 119 ARG A C 1
ATOM 888 O O . ARG A 1 119 ? -0.450 3.492 -11.657 1.00 90.88 119 ARG A O 1
ATOM 895 N N . PRO A 1 120 ? -1.013 5.665 -11.884 1.00 79.12 120 PRO A N 1
ATOM 896 C CA . PRO A 1 120 ? -1.557 5.805 -10.530 1.00 79.12 120 PRO A CA 1
ATOM 897 C C . PRO A 1 120 ? -2.546 4.696 -10.147 1.00 79.12 120 PRO A C 1
ATOM 899 O O . PRO A 1 120 ? -2.463 4.118 -9.067 1.00 79.12 120 PRO A O 1
ATOM 902 N N . GLY A 1 121 ? -3.434 4.316 -11.074 1.00 89.62 121 GLY A N 1
ATOM 903 C CA . GLY A 1 121 ? -4.424 3.264 -10.828 1.00 89.62 121 GLY A CA 1
ATOM 904 C C . GLY A 1 121 ? -3.839 1.855 -10.685 1.00 89.62 121 GLY A C 1
ATOM 905 O O . GLY A 1 121 ? -4.486 0.996 -10.097 1.00 89.62 121 GLY A O 1
ATOM 906 N N . TYR A 1 122 ? -2.631 1.597 -11.196 1.00 92.00 122 TYR A N 1
ATOM 907 C CA . TYR A 1 122 ? -2.003 0.279 -11.073 1.00 92.00 122 TYR A CA 1
ATOM 908 C C . TYR A 1 122 ? -1.457 0.055 -9.665 1.00 92.00 122 TYR A C 1
ATOM 910 O O . TYR A 1 122 ? -1.743 -0.970 -9.053 1.00 92.00 122 TYR A O 1
ATOM 918 N N . VAL A 1 123 ? -0.718 1.037 -9.140 1.00 92.31 123 VAL A N 1
ATOM 919 C CA . VAL A 1 123 ? -0.131 0.966 -7.796 1.00 92.31 123 VAL A CA 1
ATOM 920 C C . VAL A 1 123 ? -1.229 0.914 -6.738 1.00 92.31 123 VAL A C 1
ATOM 922 O O . VAL A 1 123 ? -1.194 0.043 -5.875 1.00 92.31 123 VAL A O 1
ATOM 925 N N . ALA A 1 124 ? -2.239 1.784 -6.847 1.00 92.56 124 ALA A N 1
ATOM 926 C CA . ALA A 1 124 ? -3.364 1.808 -5.913 1.00 92.56 124 ALA A CA 1
ATOM 927 C C . ALA A 1 124 ? -4.124 0.475 -5.889 1.00 92.56 124 ALA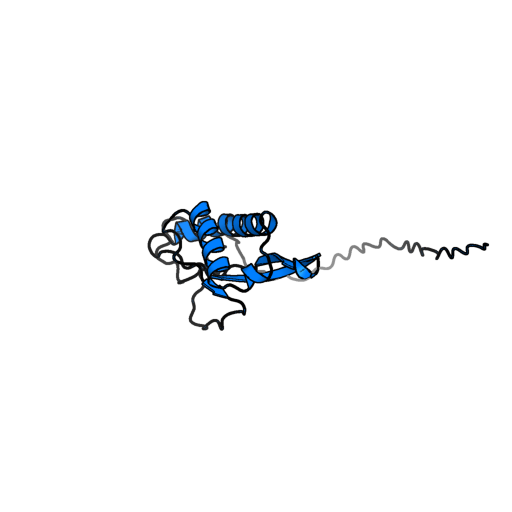 A C 1
ATOM 929 O O . ALA A 1 124 ? -4.364 -0.070 -4.815 1.00 92.56 124 ALA A O 1
ATOM 930 N N . LYS A 1 125 ? -4.430 -0.092 -7.065 1.00 94.44 125 LYS A N 1
ATOM 931 C CA . LYS A 1 125 ? -5.096 -1.395 -7.158 1.00 94.44 125 LYS A CA 1
ATOM 932 C C . LYS A 1 125 ? -4.259 -2.507 -6.531 1.00 94.44 125 LYS A C 1
ATOM 934 O O . LYS A 1 125 ? -4.780 -3.309 -5.772 1.00 94.44 125 LYS A O 1
ATOM 939 N N . ARG A 1 126 ? -2.961 -2.547 -6.829 1.00 95.19 126 ARG A N 1
ATOM 940 C CA . ARG A 1 126 ? -2.072 -3.572 -6.280 1.00 95.19 126 ARG A CA 1
ATOM 941 C C . ARG A 1 126 ? -1.988 -3.497 -4.755 1.00 95.19 126 ARG A C 1
ATOM 943 O O . ARG A 1 126 ? -2.055 -4.523 -4.093 1.00 95.19 126 ARG A O 1
ATOM 950 N N . ILE A 1 127 ? -1.889 -2.290 -4.201 1.00 95.50 127 ILE A N 1
ATOM 951 C CA . ILE A 1 127 ? -1.915 -2.079 -2.749 1.00 95.50 127 ILE A CA 1
ATOM 952 C C . ILE A 1 127 ? -3.258 -2.532 -2.172 1.00 95.50 127 ILE A C 1
ATOM 954 O O . ILE A 1 127 ? -3.264 -3.248 -1.178 1.00 95.50 127 ILE A O 1
ATOM 958 N N . GLN A 1 128 ? -4.376 -2.178 -2.809 1.00 96.00 128 GLN A N 1
ATOM 959 C CA . GLN A 1 128 ? -5.706 -2.633 -2.400 1.00 96.00 128 GLN A CA 1
ATOM 960 C C . GLN A 1 128 ? -5.806 -4.165 -2.375 1.00 96.00 128 GLN A C 1
ATOM 962 O O . GLN A 1 128 ? -6.265 -4.718 -1.381 1.00 96.00 128 GLN A O 1
ATOM 967 N N . ASP A 1 129 ? -5.323 -4.847 -3.416 1.00 96.56 129 ASP A N 1
ATOM 968 C CA . ASP A 1 129 ? -5.351 -6.310 -3.505 1.00 96.56 129 ASP A CA 1
ATOM 969 C C . ASP A 1 129 ? -4.559 -6.969 -2.352 1.00 96.56 129 ASP A C 1
ATOM 971 O O . ASP A 1 129 ? -4.964 -8.012 -1.836 1.00 96.56 129 ASP A O 1
ATOM 975 N N . VAL A 1 130 ? -3.442 -6.366 -1.920 1.00 97.00 130 VAL A N 1
ATOM 976 C CA . VAL A 1 130 ? -2.668 -6.836 -0.755 1.00 97.00 130 VAL A CA 1
ATOM 977 C C . VAL A 1 130 ? -3.407 -6.543 0.550 1.00 97.00 130 VAL A C 1
ATOM 979 O O . VAL A 1 130 ? -3.563 -7.436 1.378 1.00 97.00 130 VAL A O 1
ATOM 982 N N . VAL A 1 131 ? -3.908 -5.320 0.724 1.00 96.69 131 VAL A N 1
ATOM 983 C CA . VAL A 1 131 ? -4.632 -4.899 1.932 1.00 96.69 131 VAL A CA 1
ATOM 984 C C . VAL A 1 131 ? -5.865 -5.776 2.169 1.00 96.69 131 VAL A C 1
ATOM 986 O O . VAL A 1 131 ? -6.047 -6.285 3.272 1.00 96.69 131 VAL A O 1
ATOM 989 N N . GLU A 1 132 ? -6.686 -6.010 1.142 1.00 97.00 132 GLU A N 1
ATOM 990 C CA . GLU A 1 132 ? -7.883 -6.856 1.250 1.00 97.00 132 GLU A CA 1
ATOM 991 C C . GLU A 1 132 ? -7.546 -8.324 1.532 1.00 97.00 132 GLU A C 1
ATOM 993 O O . GLU A 1 132 ? -8.331 -9.020 2.179 1.00 97.00 132 GLU A O 1
ATOM 998 N N . ARG A 1 133 ? -6.396 -8.810 1.049 1.00 96.88 133 ARG A N 1
ATOM 999 C CA . ARG A 1 133 ? -5.939 -10.181 1.292 1.00 96.88 133 ARG A CA 1
ATOM 1000 C C . ARG A 1 133 ? -5.531 -10.396 2.746 1.00 96.88 133 ARG A C 1
ATOM 1002 O O . ARG A 1 133 ? -5.912 -11.416 3.311 1.00 96.88 133 ARG A O 1
ATOM 1009 N N . GLU A 1 134 ? -4.780 -9.462 3.326 1.00 97.12 134 GLU A N 1
ATOM 1010 C CA . GLU A 1 134 ? -4.248 -9.616 4.686 1.00 97.12 134 GLU A CA 1
ATOM 1011 C C . GLU A 1 134 ? -5.254 -9.195 5.760 1.00 97.12 134 GLU A C 1
ATOM 1013 O O . GLU A 1 134 ? -5.478 -9.916 6.729 1.00 97.12 134 GLU A O 1
ATOM 1018 N N . ALA A 1 135 ? -5.907 -8.046 5.584 1.00 95.81 135 ALA A N 1
ATOM 1019 C CA . ALA A 1 135 ? -6.854 -7.529 6.569 1.00 95.81 135 ALA A CA 1
ATOM 1020 C C . ALA A 1 135 ? -8.256 -8.145 6.411 1.00 95.81 135 ALA A C 1
ATOM 1022 O O . ALA A 1 135 ? -9.039 -8.219 7.360 1.00 95.81 135 ALA A O 1
ATOM 1023 N N . GLY A 1 136 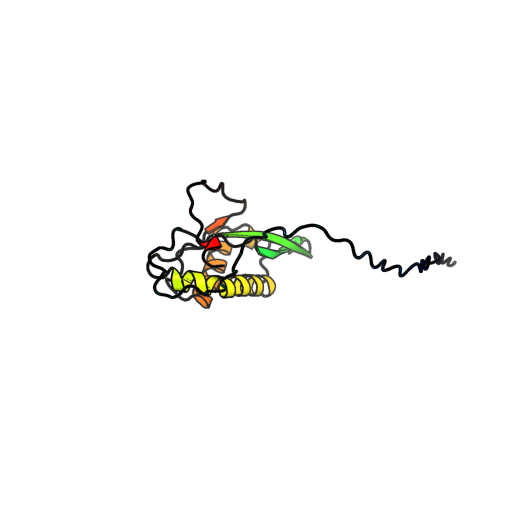? -8.584 -8.611 5.207 1.00 95.44 136 GLY A N 1
ATOM 1024 C CA . GLY A 1 136 ? -9.933 -8.994 4.824 1.00 95.44 136 GLY A CA 1
ATOM 1025 C C . GLY A 1 136 ? -10.726 -7.827 4.236 1.00 95.44 136 GLY A C 1
ATOM 1026 O O . GLY A 1 136 ? -10.396 -6.649 4.392 1.00 95.44 136 GLY A O 1
ATOM 1027 N N . LYS A 1 137 ? -11.818 -8.176 3.552 1.00 92.62 137 LYS A N 1
ATOM 1028 C CA . LYS A 1 137 ? -12.718 -7.199 2.932 1.00 92.62 137 LYS A CA 1
ATOM 1029 C C . LYS A 1 137 ? -13.353 -6.287 3.980 1.00 92.62 137 LYS A C 1
ATOM 1031 O O . LYS A 1 137 ? -13.614 -6.708 5.111 1.00 92.62 137 LYS A O 1
ATOM 1036 N N . ASP A 1 138 ? -13.591 -5.043 3.580 1.00 92.12 138 ASP A N 1
ATOM 1037 C CA . ASP A 1 138 ? -14.275 -4.010 4.363 1.00 92.12 138 ASP A CA 1
ATOM 1038 C C . ASP A 1 138 ? -13.580 -3.616 5.688 1.00 92.12 138 ASP A C 1
ATOM 1040 O O . ASP A 1 138 ? -14.199 -2.949 6.518 1.00 92.12 138 ASP A O 1
ATOM 1044 N N . VAL A 1 139 ? -12.315 -4.013 5.927 1.00 92.88 139 VAL A N 1
ATOM 1045 C CA . VAL A 1 139 ? -11.503 -3.464 7.042 1.00 92.88 139 VAL A CA 1
ATOM 1046 C C . VAL A 1 139 ? -11.042 -2.050 6.735 1.00 92.88 139 VAL A C 1
ATOM 1048 O O . VAL A 1 139 ? -11.109 -1.167 7.590 1.00 92.88 139 VAL A O 1
ATOM 1051 N N . PHE A 1 140 ? -10.555 -1.856 5.516 1.00 93.44 140 PHE A N 1
ATOM 1052 C CA . PHE A 1 140 ? -10.088 -0.583 5.007 1.00 93.44 140 PHE A CA 1
ATOM 1053 C C . PHE A 1 140 ? -10.934 -0.198 3.798 1.00 93.44 140 PHE A C 1
ATOM 1055 O O . PHE A 1 140 ? -11.274 -1.052 2.977 1.00 93.44 140 PHE A O 1
ATOM 1062 N N . ASP A 1 141 ? -11.236 1.088 3.688 1.00 89.31 141 ASP A N 1
ATOM 1063 C CA . ASP A 1 141 ? -11.680 1.704 2.448 1.00 89.31 141 ASP A CA 1
ATOM 1064 C C . ASP A 1 141 ? -10.512 1.760 1.440 1.00 89.31 141 ASP A C 1
ATOM 1066 O O . ASP A 1 141 ? -9.401 1.274 1.687 1.00 89.31 141 ASP A O 1
ATOM 1070 N N . LEU A 1 142 ? -10.756 2.358 0.271 1.00 84.69 142 LEU A N 1
ATOM 1071 C CA . LEU A 1 142 ? -9.771 2.439 -0.807 1.00 84.69 142 LEU A CA 1
ATOM 1072 C C . LEU A 1 142 ? -8.460 3.108 -0.339 1.00 84.69 142 LEU A C 1
ATOM 1074 O O . LEU A 1 142 ? -8.482 4.273 0.071 1.00 84.69 142 LEU A O 1
ATOM 1078 N N . PRO A 1 143 ? -7.304 2.426 -0.455 1.00 84.12 143 PRO A N 1
ATOM 1079 C CA . PRO A 1 143 ? -6.028 3.006 -0.066 1.00 84.12 143 PRO A CA 1
ATOM 1080 C C . PRO A 1 143 ? -5.658 4.168 -0.991 1.00 84.12 143 PRO A C 1
ATOM 1082 O O . PRO A 1 143 ? -5.774 4.083 -2.217 1.00 84.12 143 PRO A O 1
ATOM 1085 N N . GLN A 1 144 ? -5.162 5.254 -0.401 1.00 86.62 144 GLN A N 1
ATOM 1086 C CA . GLN A 1 144 ? -4.672 6.417 -1.139 1.00 86.62 144 GLN A CA 1
ATOM 1087 C C . GLN A 1 144 ? -3.148 6.361 -1.230 1.00 86.62 144 GLN A C 1
ATOM 1089 O O . GLN A 1 144 ? -2.459 6.165 -0.226 1.00 86.62 144 GLN A O 1
ATOM 1094 N N . VAL A 1 145 ? -2.626 6.544 -2.442 1.00 86.94 145 VAL A N 1
ATOM 1095 C CA . VAL A 1 145 ? -1.190 6.510 -2.743 1.00 86.94 145 VAL A CA 1
ATOM 1096 C C . VAL A 1 145 ? -0.744 7.900 -3.160 1.00 86.94 145 VAL A C 1
ATOM 1098 O O . VAL A 1 145 ? -1.390 8.525 -4.003 1.00 86.94 145 VAL A O 1
ATOM 1101 N N . PHE A 1 146 ? 0.363 8.372 -2.593 1.00 84.06 146 PHE A N 1
ATOM 1102 C CA . PHE A 1 146 ? 0.907 9.691 -2.892 1.00 84.06 146 PHE A CA 1
ATOM 1103 C C . PHE A 1 146 ? 2.348 9.602 -3.396 1.00 84.06 146 PHE A C 1
ATOM 1105 O O . PHE A 1 146 ? 3.174 8.891 -2.823 1.00 84.06 146 PHE A O 1
ATOM 1112 N N . ASP A 1 147 ? 2.653 10.391 -4.428 1.00 71.81 147 ASP A N 1
ATOM 1113 C CA . ASP A 1 147 ? 4.017 10.564 -4.952 1.00 71.81 147 ASP A CA 1
ATOM 1114 C C . ASP A 1 147 ? 4.847 11.544 -4.105 1.00 71.81 147 ASP A C 1
ATOM 1116 O O . ASP A 1 147 ? 6.076 11.558 -4.158 1.00 71.81 147 ASP A O 1
ATOM 1120 N N . GLN A 1 148 ? 4.174 12.401 -3.335 1.00 69.62 148 GLN A N 1
ATOM 1121 C CA . GLN A 1 148 ? 4.773 13.380 -2.430 1.00 69.62 148 GLN A CA 1
ATOM 1122 C C . GLN A 1 148 ? 4.030 13.342 -1.101 1.00 69.62 148 GLN A C 1
ATOM 1124 O O . GLN A 1 148 ? 2.848 13.006 -1.073 1.00 69.62 148 GLN A O 1
ATOM 1129 N N . VAL A 1 149 ? 4.711 13.684 -0.004 1.00 65.56 149 VAL A N 1
ATOM 1130 C CA . VAL A 1 149 ? 4.074 13.741 1.319 1.00 65.56 149 VAL A CA 1
ATOM 1131 C C . VAL A 1 149 ? 2.906 14.722 1.238 1.00 65.56 149 VAL A C 1
ATOM 1133 O O . VAL A 1 149 ? 3.156 15.900 0.974 1.00 65.56 149 VAL A O 1
ATOM 1136 N N . PRO A 1 150 ? 1.649 14.267 1.406 1.00 63.66 150 PRO A N 1
ATOM 1137 C CA . PRO A 1 150 ? 0.522 15.179 1.369 1.00 63.66 150 PRO A CA 1
ATOM 1138 C C . PRO A 1 150 ? 0.668 16.177 2.515 1.00 63.66 150 PRO A C 1
ATOM 1140 O O . PRO A 1 150 ? 1.106 15.815 3.611 1.00 63.66 150 PRO A O 1
ATOM 1143 N N . GLU A 1 151 ? 0.319 17.434 2.249 1.00 59.31 151 GLU A N 1
ATOM 1144 C CA . GLU A 1 151 ? 0.292 18.478 3.268 1.00 59.31 151 GLU A CA 1
ATOM 1145 C C . GLU A 1 151 ? -0.706 18.042 4.345 1.00 59.31 151 GLU A C 1
ATOM 1147 O O . GLU A 1 151 ? -1.902 17.881 4.092 1.00 59.31 151 GLU A O 1
ATOM 1152 N N . MET A 1 152 ? -0.183 17.699 5.519 1.00 58.62 152 MET A N 1
ATOM 1153 C CA . MET A 1 152 ? -0.996 17.151 6.592 1.00 58.62 152 MET A CA 1
ATOM 1154 C C . MET A 1 152 ? -1.581 18.316 7.369 1.00 58.62 152 MET A C 1
ATOM 1156 O O . MET A 1 152 ? -0.841 19.039 8.025 1.00 58.62 152 MET A O 1
ATOM 1160 N N . ASP A 1 153 ? -2.897 18.496 7.271 1.00 52.25 153 ASP A N 1
ATOM 1161 C CA . ASP A 1 153 ? -3.628 19.443 8.111 1.00 52.25 153 ASP A CA 1
ATOM 1162 C C . ASP A 1 153 ? -3.378 19.089 9.586 1.00 52.25 153 ASP A C 1
ATOM 1164 O O . ASP A 1 153 ? -3.478 17.918 9.973 1.00 52.25 153 ASP A O 1
ATOM 1168 N N . ASP A 1 154 ? -3.066 20.089 10.409 1.00 48.31 154 ASP A N 1
ATOM 1169 C CA . ASP A 1 154 ? -2.853 19.948 11.853 1.00 48.31 154 ASP A CA 1
ATOM 1170 C C . ASP A 1 154 ? -4.089 19.349 12.560 1.00 48.31 154 ASP A C 1
ATOM 1172 O O . ASP A 1 154 ? -3.977 18.773 13.643 1.00 48.31 154 ASP A O 1
ATOM 1176 N N . ASN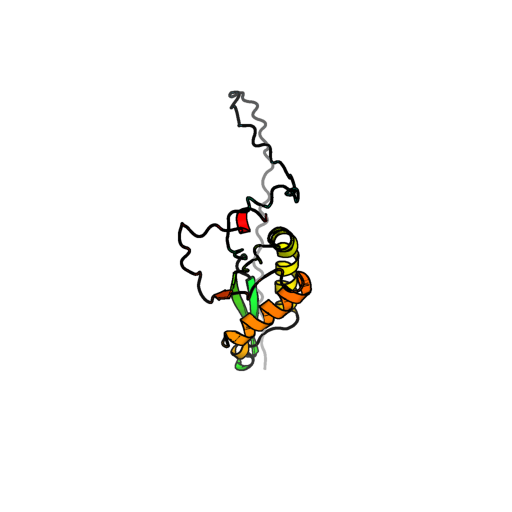 A 1 155 ? -5.266 19.415 11.922 1.00 47.81 155 ASN A N 1
ATOM 1177 C CA . ASN A 1 155 ? -6.517 18.818 12.406 1.00 47.81 155 ASN A CA 1
ATOM 1178 C C . ASN A 1 155 ? -6.694 17.335 12.040 1.00 47.81 155 ASN A C 1
ATOM 1180 O O . ASN A 1 155 ? -7.655 16.688 12.463 1.00 47.81 155 ASN A O 1
ATOM 1184 N N . SER A 1 156 ? -5.803 16.781 11.222 1.00 52.62 156 SER A N 1
ATOM 1185 C CA . SER A 1 156 ? -5.924 15.424 10.709 1.00 52.62 156 SER A CA 1
ATOM 1186 C C . SER A 1 156 ? -5.419 14.426 11.764 1.00 52.62 156 SER A C 1
ATOM 1188 O O . SER A 1 156 ? -4.235 14.107 11.867 1.00 52.62 156 SER A O 1
ATOM 1190 N N . ILE A 1 157 ? -6.331 13.965 12.628 1.00 57.59 157 ILE A N 1
ATOM 1191 C CA . ILE A 1 157 ? -5.984 13.045 13.718 1.00 57.59 157 ILE A CA 1
ATOM 1192 C C . ILE A 1 157 ? -5.562 11.697 13.114 1.00 57.59 157 ILE A C 1
ATOM 1194 O O . ILE A 1 157 ? -6.349 11.011 12.453 1.00 57.59 157 ILE A O 1
ATOM 1198 N N . LYS A 1 158 ? -4.296 11.332 13.327 1.00 59.84 158 LYS A N 1
ATOM 1199 C CA . LYS A 1 158 ? -3.705 10.086 12.836 1.00 59.84 158 LYS A CA 1
ATOM 1200 C C . LYS A 1 158 ? -4.013 8.949 13.799 1.00 59.84 158 LYS A C 1
ATOM 1202 O O . LYS A 1 158 ? -3.571 8.994 14.945 1.00 59.84 158 LYS A O 1
ATOM 1207 N N . LEU A 1 159 ? -4.647 7.890 13.299 1.00 59.06 159 LEU A N 1
ATOM 1208 C CA . LEU A 1 159 ? -4.763 6.631 14.042 1.00 59.06 159 LEU A CA 1
ATOM 1209 C C . LEU A 1 159 ? -3.403 5.935 14.201 1.00 59.06 159 LEU A C 1
ATOM 1211 O O . LEU A 1 159 ? -3.249 5.094 15.077 1.00 59.06 159 LEU A O 1
ATOM 1215 N N . SER A 1 160 ? -2.390 6.304 13.407 1.00 59.03 160 SER A N 1
ATOM 1216 C CA . SER A 1 160 ? -1.077 5.648 13.433 1.00 59.03 160 SER A CA 1
ATOM 1217 C C . SER A 1 160 ? -0.346 5.740 14.774 1.00 59.03 160 SER A C 1
ATOM 1219 O O . SER A 1 160 ? 0.420 4.841 15.080 1.00 59.03 160 SER A O 1
ATOM 1221 N N . ARG A 1 161 ? -0.577 6.777 15.594 1.00 59.28 161 ARG A N 1
ATOM 1222 C CA . ARG A 1 161 ? -0.009 6.842 16.960 1.00 59.28 161 ARG A CA 1
ATOM 1223 C C . ARG A 1 161 ? -0.693 5.890 17.934 1.00 59.28 161 ARG A C 1
ATOM 1225 O O . ARG A 1 161 ? -0.124 5.566 18.965 1.00 59.28 161 ARG A O 1
ATOM 1232 N N . THR A 1 162 ? -1.924 5.517 17.624 1.00 63.41 162 THR A N 1
ATOM 1233 C CA . THR A 1 162 ? -2.784 4.725 18.493 1.00 63.41 162 THR A CA 1
ATOM 1234 C C . THR A 1 162 ? -2.726 3.242 18.140 1.00 63.41 162 THR A C 1
ATOM 1236 O O . THR A 1 162 ? -2.887 2.408 19.018 1.00 63.41 162 THR A O 1
ATOM 1239 N N . CYS A 1 163 ? -2.444 2.913 16.878 1.00 64.06 163 CYS A N 1
ATOM 1240 C CA . CYS A 1 163 ? -2.221 1.542 16.419 1.00 64.06 163 CYS A CA 1
ATOM 1241 C C . CYS A 1 163 ? -0.752 1.057 16.583 1.00 64.06 163 CYS A C 1
ATOM 1243 O O . CYS A 1 163 ? -0.377 0.103 15.905 1.00 64.06 163 CYS A O 1
ATOM 1245 N N . GLN A 1 164 ? 0.085 1.734 17.389 1.00 59.22 164 GLN A N 1
ATOM 1246 C CA . GLN A 1 164 ? 1.493 1.363 17.657 1.00 59.22 164 GLN A CA 1
ATOM 1247 C C . GLN A 1 164 ? 1.640 0.386 18.823 1.00 59.22 164 GLN A C 1
ATOM 1249 O O . GLN A 1 164 ? 0.886 0.531 19.810 1.00 59.22 164 GLN A O 1
#

Sequence (164 aa):
MTPFLRRLLHPVPAAAATVAAVLALGAAGPVAAAEGGGSSGGMDRGDVAELAGQYILLDPLWIPIEDVANRRTYHGGLLVRLEPNPERKVDACYAVPDVVDALVVDFFHDRMTRSEHQRPGYVAKRIQDVVEREAGKDVFDLPQVFDQVPEMDDNSIKLSRTCQ

pLDDT: mean 75.15, std 20.76, range [32.75, 97.44]

Secondary structure (DSSP, 8-state):
--------PPPP-----------------------------PPPTTGGGG---SBEEPPPEEEEEEETTTTEEEEEEEEEEE-B-TT-HHHHHHHHHHHHHHHHHHHHHSPEEHHHHT-HHHHHHHHHHHHHHHH-TTSB-PPEEESS-----TT--BGGGT--

Foldseek 3Di:
DDDDDDDDDDDDDDDDDDDDDDDDDDDDDDDPPDPPPPPPPDDDPVVCLPLPAFKAKDDWAWFWEAAPVVRDIDTATKIKIWGFQNVQVVLLLVQVVVLNVQVNVVRHVDPHYPVQVVPLVNVQVVSVVSSCVRSNPRRTDRMDIDNDDPPDDPSHDHSNVVSD